Protein AF-A0A3N5JF07-F1 (afdb_monomer_lite)

pLDDT: mean 72.68, std 12.8, range [51.09, 94.06]

Radius of gyration: 13.77 Å; chains: 1; bounding box: 26×26×37 Å

Secondary structure (DSSP, 8-state):
--TTPEEEE-SSSEEEEE---TTS--EEEEEEPPP--S----THHHHHS-S----SPEEEETTEEEE--

Sequence (69 aa):
MADGLILATDGKRTLYLIEPDPSGFKPLASSELPAEAGTNSEGIAARIGGSTQSWAPIALADGKLLIRD

Structure (mmCIF, N/CA/C/O backbone):
data_AF-A0A3N5JF07-F1
#
_entry.id   AF-A0A3N5JF07-F1
#
loop_
_atom_site.group_PDB
_atom_site.id
_atom_site.type_symbol
_atom_site.label_atom_id
_atom_site.label_alt_id
_atom_site.label_comp_id
_atom_site.label_asym_id
_atom_site.label_entity_id
_atom_site.label_seq_id
_atom_site.pdbx_PDB_ins_code
_atom_site.Cartn_x
_atom_site.Cartn_y
_atom_site.Cartn_z
_atom_site.occupancy
_atom_site.B_iso_or_equiv
_atom_site.auth_seq_id
_atom_site.auth_comp_id
_atom_site.auth_asym_id
_atom_site.auth_atom_id
_atom_site.pdbx_PDB_model_num
ATOM 1 N N . MET A 1 1 ? -10.266 -10.027 2.900 1.00 57.62 1 MET A N 1
ATOM 2 C CA . MET A 1 1 ? -10.482 -9.212 4.115 1.00 57.62 1 MET A CA 1
ATOM 3 C C . MET A 1 1 ? -9.545 -8.016 4.004 1.00 57.62 1 MET A C 1
ATOM 5 O O . MET A 1 1 ? -8.349 -8.194 4.180 1.00 57.62 1 MET A O 1
ATOM 9 N N . ALA A 1 2 ? -10.054 -6.869 3.552 1.00 67.44 2 ALA A N 1
ATOM 10 C CA . ALA A 1 2 ? -9.297 -5.625 3.331 1.00 67.44 2 ALA A CA 1
ATOM 11 C C . ALA A 1 2 ? -10.210 -4.389 3.453 1.00 67.44 2 ALA A C 1
ATOM 13 O O . ALA A 1 2 ? -9.914 -3.327 2.913 1.00 67.44 2 ALA A O 1
ATOM 14 N N . ASP A 1 3 ? -11.374 -4.570 4.078 1.00 78.12 3 ASP A N 1
ATOM 15 C CA . ASP A 1 3 ? -12.400 -3.540 4.134 1.00 78.12 3 ASP A CA 1
ATOM 16 C C . ASP A 1 3 ? -11.935 -2.395 5.038 1.00 78.12 3 ASP A C 1
ATOM 18 O O . ASP A 1 3 ? -11.358 -2.634 6.099 1.00 78.12 3 ASP A O 1
ATOM 22 N N . GLY A 1 4 ? -12.121 -1.161 4.576 1.00 84.94 4 GLY A N 1
ATOM 23 C CA . GLY A 1 4 ? -11.642 0.039 5.264 1.00 84.94 4 GLY A CA 1
ATOM 24 C C . GLY A 1 4 ? -10.121 0.257 5.272 1.00 84.94 4 GLY A C 1
ATOM 25 O O . GLY A 1 4 ? -9.673 1.195 5.924 1.00 84.94 4 GLY A O 1
ATOM 26 N N . LEU A 1 5 ? -9.319 -0.552 4.566 1.00 88.62 5 LEU A N 1
ATOM 27 C CA . LEU A 1 5 ? -7.864 -0.362 4.457 1.00 88.62 5 LEU A CA 1
ATOM 28 C C . LEU A 1 5 ? -7.475 0.348 3.153 1.00 88.62 5 LEU A C 1
ATOM 30 O O . LEU A 1 5 ? -8.142 0.215 2.129 1.00 88.62 5 LEU A O 1
ATOM 34 N N . ILE A 1 6 ? -6.360 1.080 3.179 1.00 86.12 6 ILE A N 1
ATOM 35 C CA . ILE A 1 6 ? -5.825 1.812 2.024 1.00 86.12 6 ILE A CA 1
ATOM 36 C C . ILE A 1 6 ? -4.628 1.058 1.437 1.00 86.12 6 ILE A C 1
ATOM 38 O O . ILE A 1 6 ? -3.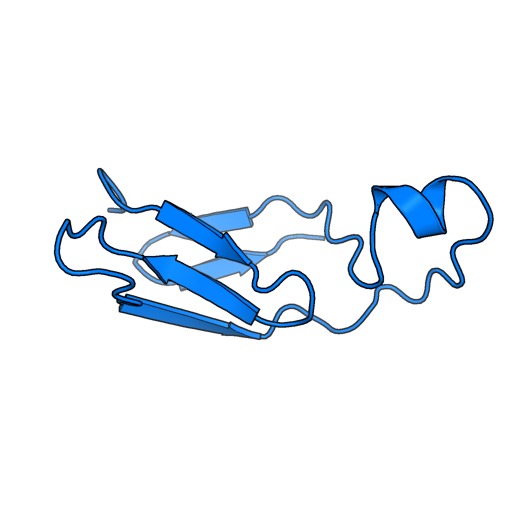728 0.640 2.162 1.00 86.12 6 ILE A O 1
ATOM 42 N N . LEU A 1 7 ? -4.593 0.940 0.109 1.00 85.56 7 LEU A N 1
ATOM 43 C CA . LEU A 1 7 ? -3.423 0.511 -0.657 1.00 85.56 7 LEU A CA 1
ATOM 44 C C . LEU A 1 7 ? -2.747 1.739 -1.272 1.00 85.56 7 LEU A C 1
ATOM 46 O O . LEU A 1 7 ? -3.382 2.480 -2.021 1.00 85.56 7 LEU A O 1
ATOM 50 N N . ALA A 1 8 ? -1.469 1.957 -0.961 1.00 84.06 8 ALA A N 1
ATOM 51 C CA . ALA A 1 8 ? -0.699 3.087 -1.484 1.00 84.06 8 ALA A CA 1
ATOM 52 C C . ALA A 1 8 ? 0.763 2.712 -1.736 1.00 84.06 8 ALA A C 1
ATOM 54 O O . ALA A 1 8 ? 1.291 1.792 -1.118 1.00 84.06 8 ALA A O 1
ATOM 55 N N . THR A 1 9 ? 1.434 3.448 -2.618 1.00 81.69 9 THR A N 1
ATOM 56 C CA . THR A 1 9 ? 2.871 3.300 -2.888 1.00 81.69 9 THR A CA 1
ATOM 57 C C . THR A 1 9 ? 3.649 4.536 -2.432 1.00 81.69 9 THR A C 1
ATOM 59 O O . THR A 1 9 ? 3.100 5.637 -2.419 1.00 81.69 9 THR A O 1
ATOM 62 N N . ASP A 1 10 ? 4.934 4.372 -2.096 1.00 82.19 10 ASP A N 1
ATOM 63 C CA . ASP A 1 10 ? 5.883 5.491 -1.931 1.00 82.19 10 ASP A CA 1
ATOM 64 C C . ASP A 1 10 ? 6.276 6.165 -3.261 1.00 82.19 10 ASP A C 1
ATOM 66 O O . ASP A 1 10 ? 7.092 7.089 -3.270 1.00 82.19 10 ASP A O 1
ATOM 70 N N . GLY A 1 11 ? 5.737 5.691 -4.390 1.00 73.19 11 GLY A N 1
ATOM 71 C CA . GLY A 1 11 ? 6.082 6.163 -5.730 1.00 73.19 11 GLY A CA 1
ATOM 72 C C . GLY A 1 11 ? 7.444 5.669 -6.218 1.00 73.19 11 GLY A C 1
ATOM 73 O O . GLY A 1 11 ? 7.926 6.129 -7.250 1.00 73.19 11 GLY A O 1
ATOM 74 N N . LYS A 1 12 ? 8.082 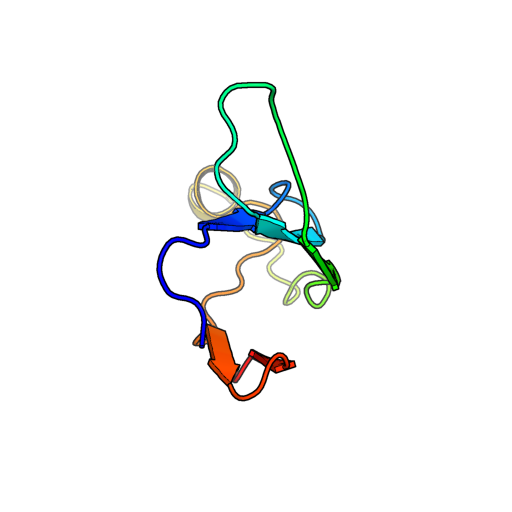4.753 -5.480 1.00 75.75 12 LYS A N 1
ATOM 75 C CA . LYS A 1 12 ? 9.370 4.158 -5.828 1.00 75.75 12 LYS A CA 1
ATOM 76 C C . LYS A 1 12 ? 9.227 2.648 -5.933 1.00 75.75 12 LYS A C 1
ATOM 78 O O . LYS A 1 12 ? 9.043 2.115 -7.024 1.00 75.75 12 LYS A O 1
ATOM 83 N N . ARG A 1 13 ? 9.349 1.954 -4.806 1.00 78.62 13 ARG A N 1
ATOM 84 C CA . ARG A 1 13 ? 9.533 0.497 -4.754 1.00 78.62 13 ARG A CA 1
ATOM 85 C C . ARG A 1 13 ? 8.704 -0.173 -3.679 1.00 78.62 13 ARG A C 1
ATOM 87 O O . ARG A 1 13 ? 8.728 -1.394 -3.602 1.00 78.62 13 ARG A O 1
ATOM 94 N N . THR A 1 14 ? 7.976 0.585 -2.872 1.00 84.19 14 THR A N 1
ATOM 95 C CA . THR A 1 14 ? 7.241 0.012 -1.753 1.00 84.19 14 THR A CA 1
ATOM 96 C C . THR A 1 14 ? 5.753 0.182 -1.979 1.00 84.19 14 THR A C 1
ATOM 98 O O . THR A 1 14 ? 5.278 1.278 -2.287 1.00 84.19 14 THR A O 1
ATOM 101 N N . LEU A 1 15 ? 5.016 -0.913 -1.814 1.00 85.56 15 LEU A N 1
ATOM 102 C CA . LEU A 1 15 ? 3.569 -0.913 -1.662 1.00 85.56 15 LEU A CA 1
ATOM 103 C C . LEU A 1 15 ? 3.234 -1.124 -0.186 1.00 85.56 15 LEU A C 1
ATOM 105 O O . LEU A 1 15 ? 3.805 -2.003 0.459 1.00 85.56 15 LEU A O 1
ATOM 109 N N . TYR A 1 16 ? 2.295 -0.342 0.330 1.00 86.62 16 TYR A N 1
ATOM 110 C CA . TYR A 1 16 ? 1.819 -0.392 1.704 1.00 86.62 16 TYR A CA 1
ATOM 111 C C . TYR A 1 16 ? 0.340 -0.749 1.749 1.00 86.62 16 TYR A C 1
ATOM 113 O O . TYR A 1 16 ? -0.459 -0.252 0.951 1.00 86.62 16 TYR A O 1
ATOM 121 N N . LEU A 1 17 ? -0.016 -1.552 2.746 1.00 89.94 17 LEU A N 1
ATOM 122 C CA . LEU A 1 17 ? -1.375 -1.663 3.256 1.00 89.94 17 LEU A CA 1
ATOM 123 C C . LEU A 1 17 ? -1.467 -0.819 4.526 1.00 89.94 17 LEU A C 1
ATOM 125 O O . LEU A 1 17 ? -0.673 -1.011 5.446 1.00 89.94 17 LEU A O 1
ATOM 129 N N . ILE A 1 18 ? -2.404 0.119 4.573 1.00 91.00 18 ILE A N 1
ATOM 130 C CA . ILE A 1 18 ? -2.473 1.167 5.594 1.00 91.00 18 ILE A CA 1
ATOM 131 C C . ILE A 1 18 ? -3.830 1.110 6.287 1.00 91.00 18 ILE A C 1
ATOM 133 O O . ILE A 1 18 ? -4.867 1.005 5.630 1.00 91.00 18 ILE A O 1
ATOM 137 N N . GLU A 1 19 ? -3.817 1.230 7.611 1.00 90.56 19 GLU A N 1
ATOM 138 C CA . GLU A 1 19 ? -5.017 1.524 8.390 1.00 90.56 19 GLU A CA 1
ATOM 139 C C . GLU A 1 19 ? -5.219 3.047 8.437 1.00 90.56 19 GLU A C 1
ATOM 141 O O . GLU A 1 19 ? -4.293 3.765 8.830 1.00 90.56 19 GLU A O 1
ATOM 146 N N . PRO A 1 20 ? -6.383 3.575 8.022 1.00 88.62 20 PRO A N 1
ATOM 147 C CA . PRO A 1 20 ? -6.659 4.999 8.139 1.00 88.62 20 PRO A CA 1
ATOM 148 C C . PRO A 1 20 ? -6.793 5.384 9.617 1.00 88.62 20 PRO A C 1
ATOM 150 O O . PRO A 1 20 ? -7.709 4.937 10.304 1.00 88.62 20 PRO A O 1
ATOM 153 N N . ASP A 1 21 ? -5.894 6.243 10.093 1.00 88.62 21 ASP A N 1
ATOM 154 C CA . ASP A 1 21 ? -5.859 6.711 11.476 1.00 88.62 21 ASP A CA 1
ATOM 155 C C . ASP A 1 21 ? -5.662 8.242 11.510 1.00 88.62 21 ASP A C 1
ATOM 157 O O . ASP A 1 21 ? -4.771 8.765 10.832 1.00 88.62 21 ASP A O 1
ATOM 161 N N . PRO A 1 22 ? -6.477 8.997 12.272 1.00 90.69 22 PRO A N 1
ATOM 162 C CA . PRO A 1 22 ? -6.357 10.454 12.355 1.00 90.69 22 PRO A CA 1
ATOM 163 C C . PRO A 1 22 ? -5.057 10.930 13.024 1.00 90.69 22 PRO A C 1
ATOM 165 O O . PRO A 1 22 ? -4.695 12.096 12.876 1.00 90.69 22 PRO A O 1
ATOM 168 N N . SER A 1 23 ? -4.354 10.065 13.760 1.00 94.06 23 SER A N 1
ATOM 169 C CA . SER A 1 23 ? -3.058 10.372 14.374 1.00 94.06 23 SER A CA 1
ATOM 170 C C . SER A 1 23 ? -1.899 10.346 13.375 1.00 94.06 23 SER A C 1
ATOM 172 O O . SER A 1 23 ? -0.856 10.947 13.640 1.00 94.06 23 SER A O 1
ATOM 174 N N . GLY A 1 24 ? -2.078 9.705 12.215 1.00 90.06 24 GLY A N 1
ATOM 175 C CA . GLY A 1 24 ? -1.108 9.721 11.129 1.00 90.06 24 GLY A CA 1
ATOM 176 C C . GLY A 1 24 ? -0.963 8.390 10.397 1.00 90.06 24 GLY A C 1
ATOM 177 O O . GLY A 1 24 ? -1.822 7.515 10.429 1.00 90.06 24 GLY A O 1
ATOM 178 N N . PHE A 1 25 ? 0.156 8.258 9.686 1.00 90.62 25 PHE A N 1
ATOM 179 C CA . PHE A 1 25 ? 0.452 7.103 8.842 1.00 90.62 25 PHE A CA 1
ATOM 180 C C . PHE A 1 25 ? 0.690 5.826 9.663 1.00 90.62 25 PHE A C 1
ATOM 182 O O . PHE A 1 25 ? 1.604 5.781 10.489 1.00 90.62 25 PHE A O 1
ATOM 189 N N . LYS A 1 26 ? -0.090 4.772 9.383 1.00 91.69 26 LYS A N 1
ATOM 190 C CA . LYS A 1 26 ? -0.044 3.486 10.096 1.00 91.69 26 LYS A CA 1
ATOM 191 C C . LYS A 1 26 ? -0.003 2.290 9.125 1.00 91.69 26 LYS A C 1
ATOM 193 O O . LYS A 1 26 ? -1.053 1.774 8.732 1.00 91.69 26 LYS A O 1
ATOM 198 N N . PRO A 1 27 ? 1.192 1.841 8.695 1.00 90.06 27 PRO A N 1
ATOM 199 C CA . PRO A 1 27 ? 1.324 0.704 7.792 1.00 90.06 27 PRO A CA 1
ATOM 200 C C . PRO A 1 27 ? 1.106 -0.613 8.550 1.00 90.06 27 PRO A C 1
ATOM 202 O O . PRO A 1 27 ? 1.746 -0.870 9.567 1.00 90.06 27 PRO A O 1
ATOM 205 N N . LEU A 1 28 ? 0.222 -1.460 8.030 1.00 89.56 28 LEU A N 1
ATOM 206 C CA . LEU A 1 28 ? -0.038 -2.808 8.542 1.00 89.56 28 LEU A CA 1
ATOM 207 C C . LEU A 1 28 ? 0.870 -3.853 7.890 1.00 89.56 28 LEU A C 1
ATOM 209 O O . LEU A 1 28 ? 1.270 -4.823 8.528 1.00 89.56 28 LEU A O 1
ATOM 213 N N . ALA A 1 29 ? 1.182 -3.661 6.609 1.00 87.69 29 ALA A N 1
ATOM 214 C CA . ALA A 1 29 ? 2.078 -4.518 5.847 1.00 87.69 29 ALA A CA 1
ATOM 215 C C . ALA A 1 29 ? 2.743 -3.721 4.723 1.00 87.69 29 ALA A C 1
ATOM 217 O O . ALA A 1 29 ? 2.205 -2.711 4.257 1.00 87.69 29 ALA A O 1
ATOM 218 N N . SER A 1 30 ? 3.892 -4.205 4.260 1.00 86.06 30 SER A N 1
ATOM 219 C CA . SER A 1 30 ? 4.557 -3.689 3.071 1.00 86.06 30 SER A CA 1
ATOM 220 C C . SER A 1 30 ? 5.100 -4.817 2.204 1.00 86.06 30 SER A C 1
ATOM 222 O O . SER A 1 30 ? 5.335 -5.935 2.664 1.00 86.06 30 SER A O 1
ATOM 224 N N . SER A 1 31 ? 5.279 -4.515 0.924 1.00 84.06 31 SER A N 1
ATOM 225 C CA . SER A 1 31 ? 5.923 -5.402 -0.035 1.00 84.06 31 SER A CA 1
ATOM 226 C C . SER A 1 31 ? 6.767 -4.581 -0.999 1.00 84.06 31 SER A C 1
ATOM 228 O O . SER A 1 31 ? 6.403 -3.450 -1.338 1.00 84.06 31 SER A O 1
ATOM 230 N N . GLU A 1 32 ? 7.892 -5.145 -1.432 1.00 82.38 32 GLU A N 1
ATOM 231 C CA . GLU A 1 32 ? 8.652 -4.569 -2.534 1.00 82.38 32 GLU A CA 1
ATOM 232 C C . GLU A 1 32 ? 7.926 -4.848 -3.850 1.00 82.38 32 GLU A C 1
ATOM 234 O O . GLU A 1 32 ? 7.640 -5.995 -4.195 1.00 82.38 32 GLU A O 1
ATOM 239 N N . LEU A 1 33 ? 7.643 -3.783 -4.594 1.00 75.50 33 LEU A N 1
ATOM 240 C CA . LEU A 1 33 ? 7.235 -3.896 -5.982 1.00 75.50 33 LEU A CA 1
ATOM 241 C C . LEU A 1 33 ? 8.440 -4.377 -6.804 1.00 75.50 33 LEU A C 1
ATOM 243 O O . LEU A 1 33 ? 9.558 -3.900 -6.565 1.00 75.50 33 LEU A O 1
ATOM 247 N N . PRO A 1 34 ? 8.238 -5.290 -7.773 1.00 68.12 34 PRO A N 1
ATOM 248 C CA . PRO A 1 34 ? 9.280 -5.654 -8.721 1.00 68.12 34 PRO A CA 1
ATOM 249 C C . PRO A 1 34 ? 9.909 -4.392 -9.319 1.00 68.12 34 PRO A C 1
ATOM 251 O O . PRO A 1 34 ? 9.200 -3.448 -9.676 1.00 68.12 34 PRO A O 1
ATOM 254 N N . ALA A 1 35 ? 11.244 -4.360 -9.369 1.00 62.78 35 ALA A N 1
ATOM 255 C CA . ALA A 1 35 ? 11.974 -3.252 -9.970 1.00 62.78 35 ALA A CA 1
ATOM 256 C C . ALA A 1 35 ? 11.525 -3.045 -11.423 1.00 62.78 35 ALA A C 1
ATOM 258 O O . ALA A 1 35 ? 11.083 -3.998 -12.062 1.00 62.78 35 ALA A O 1
ATOM 259 N N . GLU A 1 36 ? 11.637 -1.792 -11.881 1.00 58.66 36 GLU A N 1
ATOM 260 C CA . GLU A 1 36 ? 11.259 -1.288 -13.204 1.00 58.66 36 GLU A CA 1
ATOM 261 C C . GLU A 1 36 ? 11.167 -2.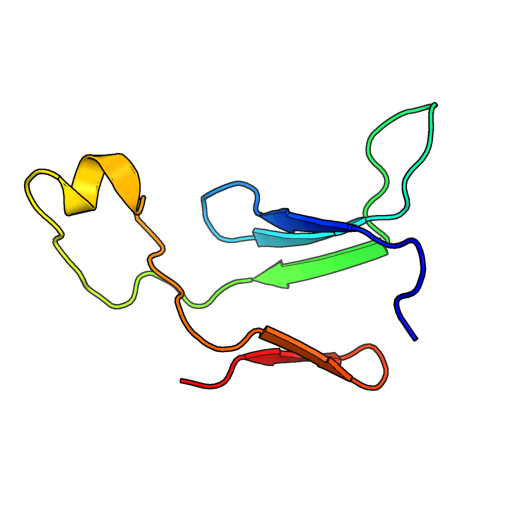389 -14.269 1.00 58.66 36 GLU A C 1
ATOM 263 O O . GLU A 1 36 ? 12.147 -3.089 -14.534 1.00 58.66 36 GLU A O 1
ATOM 268 N N . ALA A 1 37 ? 10.024 -2.487 -14.949 1.00 52.31 37 ALA A N 1
ATOM 269 C CA . ALA A 1 37 ? 9.882 -3.288 -16.163 1.00 52.31 37 ALA A CA 1
ATOM 270 C C . ALA A 1 37 ? 10.662 -2.663 -17.341 1.00 52.31 37 ALA A C 1
ATOM 272 O O . ALA A 1 37 ? 10.120 -2.492 -18.426 1.00 52.31 37 ALA A O 1
ATOM 273 N N . GLY A 1 38 ? 11.916 -2.252 -17.117 1.00 51.09 38 GLY A N 1
ATOM 274 C CA . GLY A 1 38 ? 12.894 -1.859 -18.127 1.00 51.09 38 GLY A CA 1
ATOM 275 C C . GLY A 1 38 ? 12.447 -0.782 -19.109 1.00 51.09 38 GLY A C 1
ATOM 276 O O . GLY A 1 38 ? 13.054 -0.651 -20.171 1.00 51.09 38 GLY A O 1
ATOM 277 N N . THR A 1 39 ? 11.390 -0.021 -18.821 1.00 53.53 39 THR A N 1
ATOM 278 C CA . THR A 1 39 ? 11.002 1.047 -19.726 1.00 53.53 39 THR A CA 1
ATOM 279 C C . THR A 1 39 ? 11.956 2.198 -19.458 1.00 53.53 39 THR A C 1
ATOM 281 O O . THR A 1 39 ? 11.768 2.950 -18.503 1.00 53.53 39 THR A O 1
ATOM 284 N N . ASN A 1 40 ? 12.962 2.368 -20.315 1.00 60.28 40 ASN A N 1
ATOM 285 C CA . ASN A 1 40 ? 13.638 3.651 -20.510 1.00 60.28 40 ASN A CA 1
ATOM 286 C C . ASN A 1 40 ? 12.616 4.627 -21.122 1.00 60.28 40 ASN A C 1
ATOM 288 O O . ASN A 1 40 ? 12.728 5.040 -22.273 1.00 60.28 40 ASN A O 1
ATOM 292 N N . SER A 1 41 ? 11.529 4.868 -20.392 1.00 61.62 41 SER A N 1
ATOM 293 C CA . SER A 1 41 ? 10.371 5.608 -20.848 1.00 61.62 41 SER A CA 1
ATOM 294 C C . SER A 1 41 ? 10.816 7.044 -21.050 1.00 61.62 41 SER A C 1
ATOM 296 O O . SER A 1 41 ? 11.177 7.720 -20.093 1.00 61.62 41 SER A O 1
ATOM 298 N N . GLU A 1 42 ? 10.799 7.508 -22.295 1.00 69.69 42 GLU A N 1
ATOM 299 C CA . GLU A 1 42 ? 11.048 8.903 -22.639 1.00 69.69 42 GLU A CA 1
ATOM 300 C C . GLU A 1 42 ? 9.728 9.684 -22.755 1.00 69.69 42 GLU A C 1
ATOM 302 O O . GLU A 1 42 ? 8.624 9.131 -22.800 1.00 69.69 42 GLU A O 1
ATOM 307 N N . GLY A 1 43 ? 9.830 11.012 -22.795 1.00 71.69 43 GLY A N 1
ATOM 308 C CA . GLY A 1 43 ? 8.688 11.881 -23.065 1.00 71.69 43 GLY A CA 1
ATOM 309 C C . GLY A 1 43 ? 7.600 11.832 -21.985 1.00 71.69 43 GLY A C 1
ATOM 310 O O . GLY A 1 43 ? 7.873 11.947 -20.790 1.00 71.69 43 GLY A O 1
ATOM 311 N N . ILE A 1 44 ? 6.335 11.734 -22.403 1.00 70.81 44 ILE A N 1
ATOM 312 C CA . ILE A 1 44 ? 5.173 11.814 -21.499 1.00 70.81 44 ILE A CA 1
ATOM 313 C C . ILE A 1 44 ? 5.137 10.624 -20.529 1.00 70.81 44 ILE A C 1
ATOM 315 O O . ILE A 1 44 ? 4.766 10.796 -19.369 1.00 70.81 44 ILE A O 1
ATOM 319 N N . ALA A 1 45 ? 5.589 9.447 -20.966 1.00 65.19 45 ALA A N 1
ATOM 320 C CA . ALA A 1 45 ? 5.633 8.247 -20.134 1.00 65.19 45 ALA A CA 1
ATOM 321 C C . ALA A 1 45 ? 6.578 8.420 -18.929 1.00 65.19 45 ALA A C 1
ATOM 323 O O . ALA A 1 45 ? 6.210 8.057 -17.813 1.00 65.19 45 ALA A O 1
ATOM 324 N N . ALA A 1 46 ? 7.721 9.093 -19.121 1.00 66.56 46 ALA A N 1
ATOM 325 C CA . ALA A 1 46 ? 8.644 9.463 -18.040 1.00 66.56 46 ALA A CA 1
ATOM 326 C C . ALA A 1 46 ? 8.001 10.397 -17.000 1.00 66.56 46 ALA A C 1
ATOM 328 O O . ALA A 1 46 ? 8.338 10.375 -15.819 1.00 66.56 46 ALA A O 1
ATOM 329 N N . ARG A 1 47 ? 7.090 11.265 -17.456 1.00 65.38 47 ARG A N 1
ATOM 330 C CA . ARG A 1 47 ? 6.475 12.319 -16.639 1.00 65.38 47 ARG A CA 1
ATOM 331 C C . ARG A 1 47 ? 5.222 11.869 -15.895 1.00 65.38 47 ARG A C 1
ATOM 333 O O . ARG A 1 47 ? 4.922 12.446 -14.857 1.00 65.38 47 ARG A O 1
ATOM 340 N N . ILE A 1 48 ? 4.488 10.897 -16.436 1.00 64.06 48 ILE A N 1
ATOM 341 C CA . ILE A 1 48 ? 3.187 10.462 -15.903 1.00 64.06 48 ILE A CA 1
ATOM 342 C C . ILE A 1 48 ? 3.279 9.094 -15.210 1.00 64.06 48 ILE A C 1
ATOM 344 O O . ILE A 1 48 ? 2.562 8.866 -14.242 1.00 64.06 48 ILE A O 1
ATOM 348 N N . GLY A 1 49 ? 4.157 8.196 -15.669 1.00 58.50 49 GLY A N 1
ATOM 349 C CA . GLY A 1 49 ? 4.227 6.814 -15.176 1.00 58.50 49 GLY A CA 1
ATOM 350 C C . GLY A 1 49 ? 5.239 6.558 -14.055 1.00 58.50 49 GLY A C 1
ATOM 351 O O . GLY A 1 49 ? 5.193 5.496 -13.443 1.00 58.50 49 GLY A O 1
ATOM 352 N N . GLY A 1 50 ? 6.148 7.503 -13.784 1.00 59.41 50 GLY A N 1
ATOM 353 C CA . GLY A 1 50 ? 7.291 7.270 -12.893 1.00 59.41 50 GLY A CA 1
ATOM 354 C C . GLY A 1 50 ? 8.224 6.159 -13.399 1.00 59.41 50 GLY A C 1
ATOM 355 O O . GLY A 1 50 ? 8.051 5.630 -14.497 1.00 59.41 50 GLY A O 1
ATOM 356 N N . SER A 1 51 ? 9.227 5.808 -12.593 1.00 58.66 51 SER A N 1
ATOM 357 C CA . SER A 1 51 ? 10.149 4.689 -12.857 1.00 58.66 51 SER A CA 1
ATOM 358 C C . SER A 1 51 ? 9.439 3.330 -12.888 1.00 58.66 51 SER A C 1
ATOM 360 O O . SER A 1 51 ? 9.805 2.429 -13.638 1.00 58.66 51 SER A O 1
ATOM 362 N N . THR A 1 52 ? 8.387 3.182 -12.082 1.00 59.06 52 THR A N 1
ATOM 363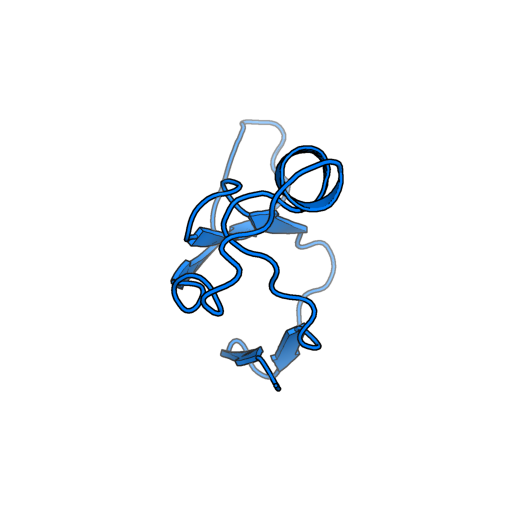 C CA . THR A 1 52 ? 7.741 1.895 -11.813 1.00 59.06 52 THR A CA 1
ATOM 364 C C . THR A 1 52 ? 6.346 1.862 -12.439 1.00 59.06 52 THR A C 1
ATOM 366 O O . THR A 1 52 ? 5.342 2.100 -11.771 1.00 59.06 52 THR A O 1
ATOM 369 N N . GLN A 1 53 ? 6.276 1.553 -13.736 1.00 63.22 53 GLN A N 1
ATOM 370 C CA . GLN A 1 53 ? 5.019 1.380 -14.480 1.00 63.22 53 GLN A CA 1
ATOM 371 C C . GLN A 1 53 ? 4.423 -0.020 -14.252 1.00 63.22 53 GLN A C 1
ATOM 373 O O . GLN A 1 53 ? 4.358 -0.847 -15.158 1.00 63.22 53 GLN A O 1
ATOM 378 N N . SER A 1 54 ? 4.011 -0.313 -13.017 1.00 58.78 54 SER A N 1
ATOM 379 C CA . SER A 1 54 ? 3.323 -1.570 -12.705 1.00 58.78 54 SER A CA 1
ATOM 380 C C . SER A 1 54 ? 1.824 -1.425 -12.985 1.00 58.78 54 SER A C 1
ATOM 382 O O . SER A 1 54 ? 1.073 -0.927 -12.149 1.00 58.78 54 SER A O 1
ATOM 384 N N . TRP A 1 55 ? 1.393 -1.824 -14.186 1.00 61.66 55 TRP A N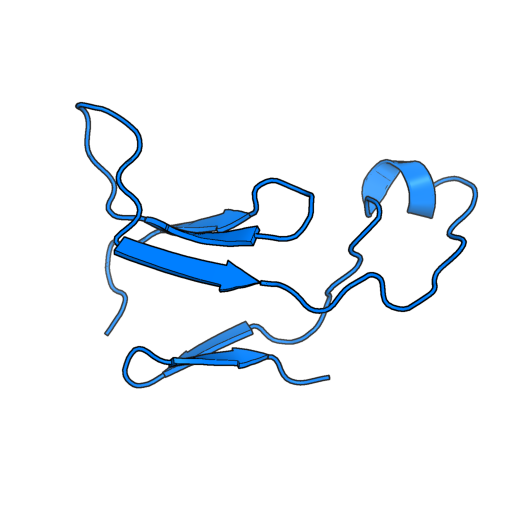 1
ATOM 385 C CA . TRP A 1 55 ? -0.029 -1.897 -14.573 1.00 61.66 55 TRP A CA 1
ATOM 386 C C 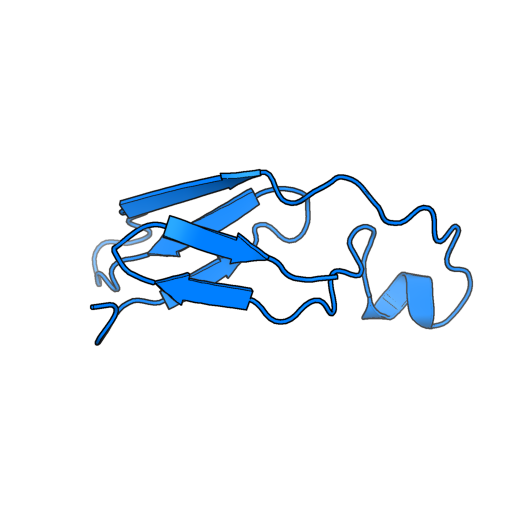. TRP A 1 55 ? -0.663 -3.272 -14.321 1.00 61.66 55 TRP A C 1
ATOM 388 O O . TRP A 1 55 ? -1.823 -3.495 -14.671 1.00 61.66 55 TRP A O 1
ATOM 398 N N . ALA A 1 56 ? 0.094 -4.189 -13.720 1.00 60.19 56 ALA A N 1
ATOM 399 C CA . ALA A 1 56 ? -0.364 -5.511 -13.329 1.00 60.19 56 ALA A CA 1
ATOM 400 C C . ALA A 1 56 ? -1.603 -5.422 -12.416 1.00 60.19 56 ALA A C 1
ATOM 402 O O . ALA A 1 56 ? -1.615 -4.610 -11.485 1.00 60.19 56 ALA A O 1
ATOM 403 N N . PRO A 1 57 ? -2.637 -6.264 -12.611 1.00 59.81 57 PRO A N 1
ATOM 404 C CA . PRO A 1 57 ? -3.692 -6.434 -11.625 1.00 59.81 57 PRO A CA 1
ATOM 405 C C . PRO A 1 57 ? -3.108 -6.771 -10.247 1.00 59.81 57 PRO A C 1
ATOM 407 O O . PRO A 1 57 ? -2.435 -7.790 -10.070 1.00 59.81 57 PRO A O 1
ATOM 410 N N . ILE A 1 58 ? -3.392 -5.911 -9.268 1.00 67.44 58 ILE A N 1
ATOM 411 C CA . ILE A 1 58 ? -3.027 -6.106 -7.866 1.00 67.44 58 ILE A CA 1
ATOM 412 C C . ILE A 1 58 ? -4.265 -6.591 -7.118 1.00 67.44 58 ILE A C 1
ATOM 414 O O . ILE A 1 58 ? -5.313 -5.944 -7.148 1.00 67.44 58 ILE A O 1
ATOM 418 N N . ALA A 1 59 ? -4.145 -7.716 -6.420 1.00 66.88 59 ALA A N 1
ATOM 419 C CA . ALA A 1 59 ? -5.201 -8.233 -5.561 1.00 66.88 59 ALA A CA 1
ATOM 420 C C . ALA A 1 59 ? -4.646 -8.605 -4.187 1.00 66.88 59 ALA A C 1
ATOM 422 O O . ALA A 1 59 ? -3.553 -9.156 -4.067 1.00 66.88 59 ALA A O 1
ATOM 423 N N . LEU A 1 60 ? -5.429 -8.333 -3.145 1.00 63.19 60 LEU A N 1
ATOM 424 C CA . LEU A 1 60 ? -5.153 -8.801 -1.793 1.00 63.19 60 LEU A CA 1
ATOM 425 C C . LEU A 1 60 ? -6.083 -9.983 -1.491 1.00 63.19 60 LEU A C 1
ATOM 427 O O . LEU A 1 60 ? -7.283 -9.797 -1.285 1.00 63.19 60 LEU A O 1
ATOM 431 N N . ALA A 1 61 ? -5.531 -11.195 -1.472 1.00 63.66 61 ALA A N 1
ATOM 432 C CA . ALA A 1 61 ? -6.258 -12.427 -1.165 1.00 63.66 61 ALA A CA 1
ATOM 433 C C . ALA A 1 61 ? -5.605 -13.108 0.043 1.00 63.66 61 ALA A C 1
ATOM 435 O O . ALA A 1 61 ? -4.394 -13.309 0.058 1.00 63.66 61 ALA A O 1
ATOM 436 N N . ASP A 1 62 ? -6.389 -13.412 1.079 1.00 60.88 62 ASP A N 1
ATOM 437 C CA . ASP A 1 62 ? -5.917 -14.080 2.304 1.00 60.88 62 ASP A CA 1
ATOM 438 C C . ASP A 1 62 ? -4.665 -13.444 2.944 1.00 60.88 62 ASP A C 1
ATOM 440 O O . ASP A 1 62 ? -3.752 -14.130 3.400 1.00 60.88 62 ASP A O 1
ATOM 444 N N . GLY A 1 63 ? -4.598 -12.107 2.946 1.00 63.69 63 GLY A N 1
ATOM 445 C CA . GLY A 1 63 ? -3.465 -11.353 3.499 1.00 63.69 63 GLY A CA 1
ATOM 446 C C . GLY A 1 63 ? -2.193 -11.399 2.646 1.00 63.69 63 GLY A C 1
ATOM 447 O O . GLY A 1 63 ? -1.160 -10.886 3.068 1.00 63.69 63 GLY A O 1
ATOM 448 N N . LYS A 1 64 ? -2.252 -11.988 1.447 1.00 62.31 64 LYS A N 1
ATOM 449 C CA . LYS A 1 64 ? -1.144 -12.051 0.494 1.00 62.31 64 LYS A CA 1
ATOM 450 C C . LYS A 1 64 ? -1.408 -11.133 -0.687 1.00 62.31 64 LYS A C 1
ATOM 452 O O . LYS A 1 64 ? -2.494 -11.129 -1.269 1.00 62.31 64 LYS A O 1
ATOM 457 N N . LEU A 1 65 ? -0.384 -10.365 -1.034 1.00 66.94 65 LEU A N 1
ATOM 458 C CA . LEU A 1 65 ? -0.377 -9.542 -2.229 1.00 66.94 65 LEU A CA 1
ATOM 459 C C . LEU A 1 65 ? -0.105 -10.432 -3.443 1.00 66.94 65 LEU A C 1
ATOM 461 O O . LEU A 1 65 ? 0.944 -11.069 -3.527 1.00 66.94 65 LEU A O 1
ATOM 465 N N . LEU A 1 66 ? -1.053 -10.472 -4.371 1.00 66.12 66 LEU A N 1
ATOM 466 C CA . LEU A 1 66 ? -0.903 -11.114 -5.667 1.00 66.12 66 LEU A CA 1
ATOM 467 C C . LEU A 1 66 ? -0.692 -10.022 -6.715 1.00 66.12 66 LEU A C 1
ATOM 469 O O . LEU A 1 66 ? -1.531 -9.133 -6.863 1.00 66.12 66 LEU A O 1
ATOM 473 N N . ILE A 1 67 ? 0.429 -10.108 -7.429 1.00 63.19 67 ILE A N 1
ATOM 474 C CA . ILE A 1 67 ? 0.738 -9.288 -8.602 1.00 63.19 67 ILE A CA 1
ATOM 475 C C . ILE A 1 67 ? 0.750 -10.247 -9.791 1.00 63.19 67 ILE A C 1
ATOM 477 O O . ILE A 1 67 ? 1.480 -11.240 -9.764 1.00 63.19 67 ILE A O 1
ATOM 481 N N . ARG A 1 68 ? -0.088 -9.991 -10.797 1.00 51.75 68 ARG A N 1
ATOM 482 C CA . ARG A 1 68 ? -0.141 -10.788 -12.029 1.00 51.75 68 ARG A CA 1
ATOM 483 C C . ARG A 1 68 ? 0.311 -9.931 -13.205 1.00 51.75 68 ARG A C 1
ATOM 485 O O . ARG A 1 68 ? -0.327 -8.920 -13.457 1.00 51.75 68 ARG A O 1
ATOM 492 N N . ASP A 1 69 ? 1.381 -10.341 -13.878 1.00 56.41 69 ASP A N 1
ATOM 493 C CA . ASP A 1 69 ? 1.797 -9.784 -15.176 1.00 56.41 69 ASP A CA 1
ATOM 494 C C . ASP A 1 69 ? 0.785 -10.152 -16.279 1.00 56.41 69 ASP A C 1
ATOM 496 O O . ASP A 1 69 ? 0.300 -11.316 -16.268 1.00 56.41 69 ASP A O 1
#

Foldseek 3Di:
DLPQWDWDDPLAFKIFIFHDDPVDTHTPDIDGDPFAPPPPPDDPCCVPCPRHNQPFDWDQDPNDTDGDD